Protein AF-A0A6P0TGD3-F1 (afdb_monomer_lite)

Foldseek 3Di:
DAAQDKKFFPDFDDPDPVDPDTAGIWGFHHFDADPVPRDGAKTKTFGADPVVRDTDADPVRHRDIDIDGPVRIDD

Secondary structure (DSSP, 8-state):
--TT-EEEEEEEE-S-TTS---EEEEEEEEEEEETTTTEEEEEEEEEEETTTTEE---TTS----EEEETTTEE-

Sequence (75 aa):
MREGDCVYFKQPFQPNPAIPKTYQQGIIAAIVTSESTDRVTDVIVRLYDPNRDAIHVDEDGSSALYSFQRDELDW

Structure (mmCIF, N/CA/C/O backbone):
data_AF-A0A6P0TGD3-F1
#
_entry.id   AF-A0A6P0TGD3-F1
#
loop_
_atom_site.group_PDB
_atom_site.id
_atom_site.type_symbol
_atom_site.label_atom_id
_atom_site.label_alt_id
_atom_site.label_comp_id
_atom_site.label_asym_id
_atom_site.label_entity_id
_atom_site.label_seq_id
_atom_site.pdbx_PDB_ins_code
_atom_site.Cartn_x
_atom_site.Cartn_y
_atom_site.Cartn_z
_atom_site.occupancy
_atom_site.B_iso_or_equiv
_atom_site.auth_seq_id
_atom_site.auth_comp_id
_atom_site.auth_asym_id
_atom_site.auth_atom_id
_atom_site.pdbx_PDB_model_num
ATOM 1 N N . MET A 1 1 ? 7.022 -11.061 -3.689 1.00 82.38 1 MET A N 1
ATOM 2 C CA . MET A 1 1 ? 6.587 -9.742 -4.176 1.00 82.38 1 MET A CA 1
ATOM 3 C C . MET A 1 1 ? 6.077 -9.881 -5.597 1.00 82.38 1 MET A C 1
ATOM 5 O O . MET A 1 1 ? 6.861 -10.097 -6.514 1.00 82.38 1 MET A O 1
ATOM 9 N N . ARG A 1 2 ? 4.760 -9.817 -5.734 1.00 89.62 2 ARG A N 1
ATOM 10 C CA . ARG A 1 2 ? 3.944 -9.856 -6.954 1.00 89.62 2 ARG A CA 1
ATOM 11 C C . ARG A 1 2 ? 2.598 -9.219 -6.599 1.00 89.62 2 ARG A C 1
ATOM 13 O O . ARG A 1 2 ? 2.310 -9.013 -5.420 1.00 89.62 2 ARG A O 1
ATOM 20 N N . GLU A 1 3 ? 1.765 -8.965 -7.592 1.00 93.81 3 GLU A N 1
ATOM 21 C CA . GLU A 1 3 ? 0.369 -8.581 -7.367 1.00 93.81 3 GLU A CA 1
ATOM 22 C C . GLU A 1 3 ? -0.352 -9.614 -6.482 1.00 93.81 3 GLU A C 1
ATOM 24 O O . GLU A 1 3 ? -0.137 -10.823 -6.609 1.00 93.81 3 GLU A O 1
ATOM 29 N N . GLY A 1 4 ? -1.165 -9.130 -5.542 1.00 93.94 4 GLY A N 1
ATOM 30 C CA . GLY A 1 4 ? -1.860 -9.949 -4.545 1.00 93.94 4 GLY A CA 1
ATOM 31 C C . GLY A 1 4 ? -1.053 -10.321 -3.292 1.00 93.94 4 GLY A C 1
ATOM 32 O O . GLY A 1 4 ? -1.663 -10.765 -2.321 1.00 93.94 4 GLY A O 1
ATOM 33 N N . ASP A 1 5 ? 0.272 -10.123 -3.249 1.00 95.06 5 ASP A N 1
ATOM 34 C CA . ASP A 1 5 ? 1.021 -10.253 -1.988 1.00 95.06 5 ASP A CA 1
ATOM 35 C C . ASP A 1 5 ? 0.653 -9.094 -1.026 1.00 95.06 5 ASP A C 1
ATOM 37 O O . ASP A 1 5 ? 0.401 -7.964 -1.458 1.00 95.06 5 ASP A O 1
ATOM 41 N N . CYS A 1 6 ? 0.657 -9.357 0.286 1.00 95.06 6 CYS A N 1
ATOM 42 C CA . CYS A 1 6 ? 0.562 -8.319 1.320 1.00 95.06 6 CYS A CA 1
ATOM 43 C C . CYS A 1 6 ? 1.947 -7.707 1.592 1.00 95.06 6 CYS A C 1
ATOM 45 O O . CYS A 1 6 ? 2.949 -8.424 1.584 1.00 95.06 6 CYS A O 1
ATOM 47 N N . VAL A 1 7 ? 1.999 -6.401 1.857 1.00 95.50 7 VAL A N 1
ATOM 48 C CA . VAL A 1 7 ? 3.207 -5.651 2.241 1.00 95.50 7 VAL A CA 1
ATOM 49 C C . VAL A 1 7 ? 2.935 -4.766 3.450 1.00 95.50 7 VAL A C 1
ATOM 51 O O . VAL A 1 7 ? 1.837 -4.224 3.591 1.00 95.5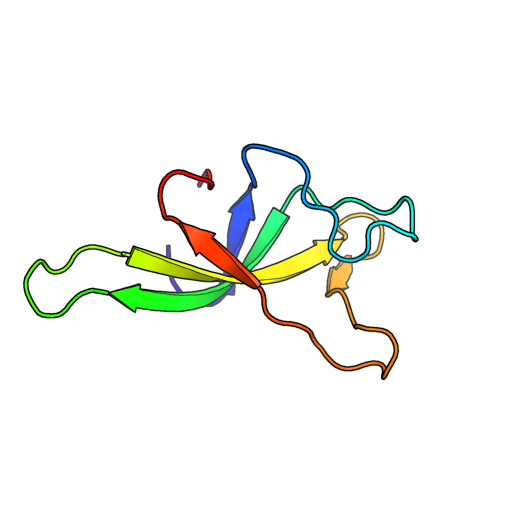0 7 VAL A O 1
ATOM 54 N N . TYR A 1 8 ? 3.948 -4.594 4.296 1.00 96.69 8 TYR A N 1
ATOM 55 C CA . TYR A 1 8 ? 3.899 -3.724 5.470 1.00 96.69 8 TYR A CA 1
ATOM 56 C C . TYR A 1 8 ? 4.520 -2.360 5.166 1.00 96.69 8 TYR A C 1
ATOM 58 O O . TYR A 1 8 ? 5.451 -2.255 4.367 1.00 96.69 8 TYR A O 1
ATOM 66 N N . PHE A 1 9 ? 4.007 -1.311 5.805 1.00 96.62 9 PHE A N 1
ATOM 67 C CA . PHE A 1 9 ? 4.516 0.055 5.682 1.00 96.62 9 PHE A CA 1
ATOM 68 C C . PHE A 1 9 ? 5.443 0.360 6.863 1.00 96.62 9 PHE A C 1
ATOM 70 O O . PHE A 1 9 ? 5.044 0.185 8.017 1.00 96.62 9 PHE A O 1
ATOM 77 N N . LYS A 1 10 ? 6.653 0.876 6.606 1.00 97.12 10 LYS A N 1
ATOM 78 C CA . LYS A 1 10 ? 7.622 1.227 7.670 1.00 97.12 10 LYS A CA 1
ATOM 79 C C . LYS A 1 10 ? 7.143 2.340 8.596 1.00 97.12 10 LYS A C 1
ATOM 81 O O . LYS A 1 10 ? 7.651 2.486 9.706 1.00 97.12 10 LYS A O 1
ATOM 86 N N . GLN A 1 11 ? 6.176 3.131 8.141 1.00 95.31 11 GLN A N 1
ATOM 87 C CA . GLN A 1 11 ? 5.468 4.127 8.936 1.00 95.31 11 GLN A CA 1
ATOM 88 C C . GLN A 1 11 ? 3.958 3.991 8.681 1.00 95.31 11 GLN A C 1
ATOM 90 O O . GLN A 1 11 ? 3.567 3.694 7.550 1.00 95.31 11 GLN A O 1
ATOM 95 N N . PRO A 1 12 ? 3.085 4.200 9.687 1.00 95.12 12 PRO A N 1
ATOM 96 C CA . PRO A 1 12 ? 1.641 4.136 9.483 1.00 95.12 12 PRO A CA 1
ATOM 97 C C . PRO A 1 12 ? 1.168 5.209 8.494 1.00 95.12 12 PRO A C 1
ATOM 99 O O . PRO A 1 12 ? 1.338 6.402 8.735 1.00 95.12 12 PRO A O 1
ATOM 102 N N . PHE A 1 13 ? 0.534 4.790 7.401 1.00 96.06 13 PHE A N 1
ATOM 103 C CA . PHE A 1 13 ? 0.053 5.688 6.356 1.00 96.06 13 PHE A CA 1
ATOM 104 C C . PHE A 1 13 ? -1.349 6.221 6.678 1.00 96.06 13 PHE A C 1
ATOM 106 O O . PHE A 1 13 ? -2.242 5.447 7.034 1.00 96.06 13 PHE A O 1
ATOM 113 N N . GLN A 1 14 ? -1.560 7.532 6.529 1.00 95.12 14 GLN A N 1
ATOM 114 C CA . GLN A 1 14 ? -2.846 8.202 6.750 1.00 95.12 14 GLN A CA 1
ATOM 115 C C . GLN A 1 14 ? -3.359 8.808 5.426 1.00 95.12 14 GLN A C 1
ATOM 117 O O . GLN A 1 14 ? -2.886 9.873 5.034 1.00 95.12 14 GLN A O 1
ATOM 122 N N . PRO A 1 15 ? -4.322 8.173 4.728 1.00 92.50 15 PRO A N 1
ATOM 123 C CA . PRO A 1 15 ? -4.774 8.627 3.406 1.00 92.50 15 PRO A CA 1
ATOM 124 C C . PRO A 1 15 ? -5.554 9.949 3.430 1.00 92.50 15 PRO A C 1
ATOM 126 O O . PRO A 1 15 ? -5.515 10.693 2.455 1.00 92.50 15 PRO A O 1
ATOM 129 N N . ASN A 1 16 ? -6.253 10.253 4.530 1.00 90.38 16 ASN A N 1
ATOM 130 C CA . ASN A 1 16 ? -6.947 11.524 4.732 1.00 90.38 16 ASN A CA 1
ATOM 131 C C . ASN A 1 16 ? -6.521 12.134 6.086 1.00 90.38 16 ASN A C 1
ATOM 133 O O . ASN A 1 16 ? -6.892 11.588 7.129 1.00 90.38 16 ASN A O 1
ATOM 137 N N . PRO A 1 17 ? -5.784 13.264 6.106 1.00 90.00 17 PRO A N 1
ATOM 138 C CA . PRO A 1 17 ? -5.348 13.928 7.338 1.00 90.00 17 PRO A CA 1
ATOM 139 C C . PRO A 1 17 ? -6.477 14.348 8.296 1.00 90.00 17 PRO A C 1
ATOM 141 O O . PRO A 1 17 ? -6.245 14.437 9.501 1.00 90.00 17 PRO A O 1
ATOM 144 N N . ALA A 1 18 ? -7.695 14.588 7.794 1.00 91.31 18 ALA A N 1
ATOM 145 C CA . ALA A 1 18 ? -8.854 14.957 8.612 1.00 91.31 18 ALA A CA 1
ATOM 146 C C . ALA A 1 18 ? -9.500 13.759 9.337 1.00 91.31 18 ALA A C 1
ATOM 148 O O . ALA A 1 18 ? -10.265 13.953 10.283 1.00 91.31 18 ALA A O 1
ATOM 149 N N . ILE A 1 19 ? -9.196 12.525 8.921 1.00 86.88 19 ILE A N 1
ATOM 150 C CA . ILE A 1 19 ? -9.732 11.294 9.512 1.00 86.88 19 ILE A CA 1
ATOM 151 C C . ILE A 1 19 ? -8.592 10.585 10.258 1.00 86.88 19 ILE A C 1
ATOM 153 O O . ILE A 1 19 ? -7.622 10.187 9.615 1.00 86.88 19 ILE A O 1
ATOM 157 N N . PRO A 1 20 ? -8.681 10.342 11.580 1.00 89.94 20 PRO A N 1
ATOM 158 C CA . PRO A 1 20 ? -7.595 9.753 12.376 1.00 89.94 20 PRO A CA 1
ATOM 159 C C . PRO A 1 20 ? -7.431 8.231 12.166 1.00 89.94 20 PRO A C 1
ATOM 161 O O . PRO A 1 20 ? -7.133 7.493 13.105 1.00 89.94 20 PRO A O 1
ATOM 164 N N . LYS A 1 21 ? -7.653 7.733 10.941 1.00 91.00 21 LYS A N 1
ATOM 165 C CA . LYS A 1 21 ? -7.464 6.329 10.566 1.00 91.00 21 LYS A CA 1
ATOM 166 C C . LYS A 1 21 ? -6.149 6.162 9.812 1.00 91.00 21 LYS A C 1
ATOM 168 O O . LYS A 1 21 ? -5.995 6.670 8.704 1.00 91.00 21 LYS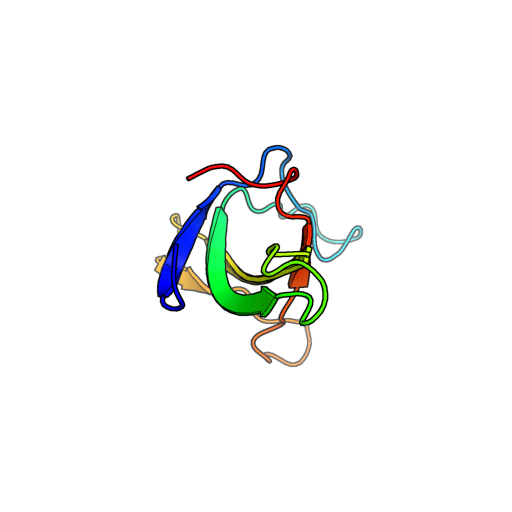 A O 1
ATOM 173 N N . THR A 1 22 ? -5.244 5.384 10.392 1.00 95.19 22 THR A N 1
ATOM 174 C CA . THR A 1 22 ? -3.999 4.952 9.752 1.00 95.19 22 THR A CA 1
ATOM 175 C C . THR A 1 22 ? -4.086 3.500 9.282 1.00 95.19 22 THR A C 1
ATOM 177 O O . THR A 1 22 ? -4.944 2.730 9.721 1.00 95.19 22 THR A O 1
ATOM 180 N N . TYR A 1 23 ? -3.180 3.128 8.383 1.00 95.88 23 TYR A N 1
ATOM 181 C CA . TYR A 1 23 ? -2.979 1.773 7.879 1.00 95.88 23 TYR A CA 1
ATOM 182 C C . TYR A 1 23 ? -1.506 1.391 8.049 1.00 95.88 23 TYR A C 1
ATOM 184 O O . TYR A 1 23 ? -0.629 2.241 7.920 1.00 95.88 23 TYR A O 1
ATOM 192 N N . GLN A 1 24 ? -1.227 0.120 8.340 1.00 96.81 24 GLN A N 1
ATOM 193 C CA . GLN A 1 24 ? 0.142 -0.408 8.496 1.00 96.81 24 GLN A CA 1
ATOM 194 C C . GLN A 1 24 ? 0.521 -1.419 7.404 1.00 96.81 24 GLN A C 1
ATOM 196 O O . GLN A 1 24 ? 1.654 -1.893 7.374 1.00 96.81 24 GLN A O 1
ATOM 201 N N . GLN A 1 25 ? -0.423 -1.771 6.529 1.00 96.25 25 GLN A N 1
ATOM 202 C CA . GLN A 1 25 ? -0.234 -2.754 5.470 1.00 96.25 25 GLN A CA 1
ATOM 203 C C . GLN A 1 25 ? -1.185 -2.506 4.292 1.00 96.25 25 GLN A C 1
ATOM 205 O O . GLN A 1 25 ? -2.225 -1.847 4.425 1.00 96.25 25 GLN A O 1
ATOM 210 N N . GLY A 1 26 ? -0.845 -3.078 3.142 1.00 96.19 26 GLY A N 1
ATOM 211 C CA . GLY A 1 26 ? -1.654 -3.048 1.930 1.00 96.19 26 GLY A CA 1
ATOM 212 C C . GLY A 1 26 ? -1.422 -4.277 1.059 1.00 96.19 26 GLY A C 1
ATOM 213 O O . GLY A 1 26 ? -0.451 -5.008 1.237 1.00 96.19 26 GLY A O 1
ATOM 214 N N . ILE A 1 27 ? -2.321 -4.500 0.105 1.00 96.38 27 ILE A N 1
ATOM 215 C CA . ILE A 1 27 ? -2.181 -5.543 -0.916 1.00 96.38 27 ILE A CA 1
ATOM 216 C C . ILE A 1 27 ? -1.617 -4.905 -2.184 1.00 96.38 27 ILE A C 1
ATOM 218 O O . ILE A 1 27 ? -2.135 -3.880 -2.638 1.00 96.38 27 ILE A O 1
ATOM 222 N N . ILE A 1 28 ? -0.576 -5.505 -2.766 1.00 96.25 28 ILE A N 1
ATOM 223 C CA . ILE A 1 28 ? 0.015 -5.038 -4.027 1.00 96.25 28 ILE A CA 1
ATOM 224 C C . ILE A 1 28 ? -1.017 -5.169 -5.152 1.00 96.25 28 ILE A C 1
ATOM 226 O O . ILE A 1 28 ? -1.502 -6.264 -5.440 1.00 96.25 28 ILE A O 1
ATOM 230 N N . ALA A 1 29 ? -1.314 -4.049 -5.804 1.00 96.25 29 ALA A N 1
ATOM 231 C CA . ALA A 1 29 ? -2.167 -3.956 -6.982 1.00 96.25 29 ALA A CA 1
ATOM 232 C C . ALA A 1 29 ? -1.364 -3.904 -8.293 1.00 96.25 29 ALA A C 1
ATOM 234 O O . ALA A 1 29 ? -1.867 -4.382 -9.301 1.00 96.25 29 ALA A O 1
ATOM 235 N N . ALA A 1 30 ? -0.147 -3.343 -8.276 1.00 95.31 30 ALA A N 1
ATOM 236 C CA . ALA A 1 30 ? 0.811 -3.375 -9.386 1.00 95.31 30 ALA A CA 1
ATOM 237 C C . ALA A 1 30 ? 2.245 -3.114 -8.884 1.00 95.31 30 ALA A C 1
ATOM 239 O O . ALA A 1 30 ? 2.445 -2.540 -7.810 1.00 95.31 30 ALA A O 1
ATOM 240 N N . ILE A 1 31 ? 3.249 -3.495 -9.677 1.00 94.12 31 ILE A N 1
ATOM 241 C CA . ILE A 1 31 ? 4.670 -3.203 -9.426 1.00 94.12 31 ILE A CA 1
ATOM 242 C C . ILE A 1 31 ? 5.228 -2.468 -10.646 1.00 94.12 31 ILE A C 1
ATOM 244 O O . ILE A 1 31 ? 5.128 -2.973 -11.761 1.00 94.12 31 ILE A O 1
ATOM 248 N N . VAL A 1 32 ? 5.823 -1.291 -10.445 1.00 92.56 32 VAL A N 1
ATOM 249 C CA . VAL A 1 32 ? 6.375 -0.463 -11.526 1.00 92.56 32 VAL A CA 1
ATOM 250 C C . VAL A 1 32 ? 7.894 -0.611 -11.561 1.00 92.56 32 VAL A C 1
ATOM 252 O O . VAL A 1 32 ? 8.594 -0.231 -10.620 1.00 92.56 32 VAL A O 1
ATOM 255 N N . THR A 1 33 ? 8.415 -1.154 -12.658 1.00 90.38 33 THR A N 1
ATOM 256 C CA . THR A 1 33 ? 9.853 -1.349 -12.897 1.00 90.38 33 THR A CA 1
ATOM 257 C C . THR A 1 33 ? 10.389 -0.376 -13.941 1.00 90.38 33 THR A C 1
ATOM 259 O O . THR A 1 33 ? 9.752 -0.144 -14.964 1.00 90.38 33 THR A O 1
ATOM 262 N N . SER A 1 34 ? 11.589 0.158 -13.716 1.00 84.62 34 SER A N 1
ATOM 263 C CA . SER A 1 34 ? 12.278 1.017 -14.683 1.00 84.62 34 SER A CA 1
ATOM 264 C C . SER A 1 34 ? 12.990 0.182 -15.755 1.00 84.62 34 SER A C 1
ATOM 266 O O . SER A 1 34 ? 13.949 -0.525 -15.444 1.00 84.62 34 SER A O 1
ATOM 268 N N . GLU A 1 35 ? 12.564 0.308 -17.018 1.00 79.75 35 GLU A N 1
ATOM 269 C CA . GLU A 1 35 ? 13.102 -0.433 -18.182 1.00 79.75 35 GLU A CA 1
ATOM 270 C C . GLU A 1 35 ? 14.623 -0.295 -18.382 1.00 79.75 35 GLU A C 1
ATOM 272 O O . GLU A 1 35 ? 15.246 -1.130 -19.029 1.00 79.75 35 GLU A O 1
ATOM 277 N N . SER A 1 36 ? 15.246 0.759 -17.844 1.00 83.94 36 SER A N 1
ATOM 278 C CA . SER A 1 36 ? 16.690 0.996 -17.972 1.00 83.94 36 SER A CA 1
ATOM 279 C C . SER A 1 36 ? 17.534 0.336 -16.877 1.00 83.94 36 SER A C 1
ATOM 281 O O . SER A 1 36 ? 18.763 0.411 -16.935 1.00 83.94 36 SER A O 1
ATOM 283 N N . THR A 1 37 ? 16.912 -0.273 -15.859 1.00 78.88 37 THR A N 1
ATOM 284 C CA . THR A 1 37 ? 17.623 -0.830 -14.690 1.00 78.88 37 THR A CA 1
ATOM 285 C C . THR A 1 37 ? 17.029 -2.116 -14.102 1.00 78.88 37 THR A C 1
ATOM 287 O O . THR A 1 37 ? 17.627 -2.657 -13.171 1.00 78.88 37 THR A O 1
ATOM 290 N N . ASP A 1 38 ? 15.862 -2.571 -14.572 1.00 77.19 38 ASP A N 1
ATOM 291 C CA . ASP A 1 38 ? 15.039 -3.652 -13.989 1.00 77.19 38 ASP A CA 1
ATOM 292 C C . ASP A 1 38 ? 14.698 -3.466 -12.493 1.00 77.19 38 ASP A C 1
ATOM 294 O O . ASP A 1 38 ? 14.272 -4.392 -11.798 1.00 77.19 38 ASP A O 1
ATOM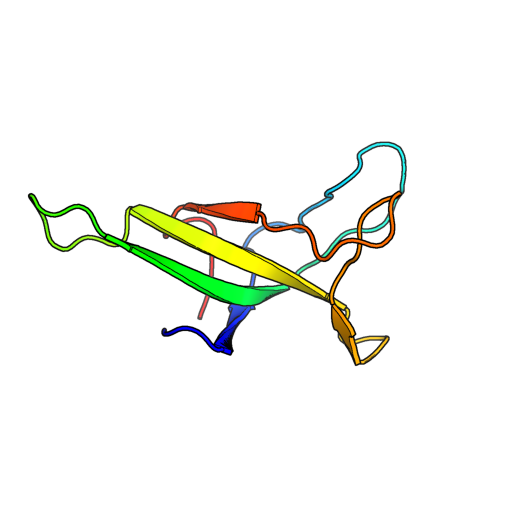 298 N N . ARG A 1 39 ? 14.857 -2.246 -11.961 1.00 83.50 39 ARG A N 1
ATOM 299 C CA . ARG A 1 39 ? 14.560 -1.931 -10.559 1.00 83.50 39 ARG A CA 1
ATOM 300 C C . ARG A 1 39 ? 13.097 -1.564 -10.386 1.00 83.50 39 ARG A C 1
ATOM 302 O O . ARG A 1 39 ? 12.580 -0.693 -11.088 1.00 83.50 39 ARG A O 1
ATOM 309 N N . VAL A 1 40 ? 12.463 -2.168 -9.379 1.00 81.50 40 VAL A N 1
ATOM 310 C CA . VAL A 1 40 ? 11.200 -1.667 -8.825 1.00 81.50 40 VAL A CA 1
ATOM 311 C C . VAL A 1 40 ? 11.431 -0.236 -8.351 1.00 81.50 40 VAL A C 1
ATOM 313 O O . VAL A 1 40 ? 12.284 0.004 -7.497 1.00 81.50 40 VAL A O 1
ATOM 316 N N . THR A 1 41 ? 10.700 0.694 -8.952 1.00 86.12 41 THR A N 1
ATOM 317 C CA . THR A 1 41 ? 10.737 2.127 -8.636 1.00 86.12 41 THR A CA 1
ATOM 318 C C . THR A 1 41 ? 9.583 2.452 -7.692 1.00 86.12 41 THR A C 1
ATOM 320 O O . THR A 1 41 ? 9.808 2.934 -6.584 1.00 86.12 41 THR A O 1
ATOM 323 N N . ASP A 1 42 ? 8.376 2.038 -8.082 1.00 93.00 42 ASP A N 1
ATOM 324 C CA . ASP A 1 42 ? 7.129 2.275 -7.360 1.00 93.00 42 ASP A CA 1
ATOM 325 C C . ASP A 1 42 ? 6.339 0.974 -7.166 1.00 93.00 42 ASP A C 1
ATOM 327 O O . ASP A 1 42 ? 6.405 0.033 -7.965 1.00 93.00 42 ASP A O 1
ATOM 331 N N . VAL A 1 43 ? 5.559 0.933 -6.091 1.00 95.31 43 VAL A N 1
ATOM 332 C CA . VAL A 1 43 ? 4.687 -0.180 -5.716 1.00 95.31 43 VAL A CA 1
ATOM 333 C C . VAL A 1 43 ? 3.295 0.385 -5.485 1.00 95.31 43 VAL A C 1
ATOM 335 O O . VAL A 1 43 ? 3.078 1.155 -4.551 1.00 95.31 43 VAL A O 1
ATOM 338 N N . ILE A 1 44 ? 2.345 -0.006 -6.331 1.00 96.44 44 ILE A N 1
ATOM 339 C CA . ILE A 1 44 ? 0.961 0.449 -6.221 1.00 96.44 44 ILE A CA 1
ATOM 340 C C . ILE A 1 44 ? 0.223 -0.504 -5.289 1.00 96.44 44 ILE A C 1
ATOM 342 O O . ILE A 1 44 ? 0.154 -1.705 -5.561 1.00 96.44 44 ILE A O 1
ATOM 346 N N . VAL A 1 45 ? -0.354 0.012 -4.205 1.00 96.50 45 VAL A N 1
ATOM 347 C CA . VAL A 1 45 ? -1.068 -0.788 -3.200 1.00 96.50 45 VAL A CA 1
ATOM 348 C C . VAL A 1 45 ? -2.501 -0.310 -2.986 1.00 96.50 45 VAL A C 1
ATOM 350 O O . VAL A 1 45 ? -2.827 0.869 -3.140 1.00 96.50 45 VAL A O 1
ATOM 353 N N . ARG A 1 46 ? -3.350 -1.243 -2.554 1.00 96.81 46 ARG A N 1
ATOM 354 C CA . ARG A 1 46 ? -4.637 -0.971 -1.902 1.00 96.81 46 ARG A CA 1
ATOM 355 C C . ARG A 1 46 ? -4.438 -1.095 -0.396 1.00 96.81 46 ARG A C 1
ATOM 357 O O . ARG A 1 46 ? -3.963 -2.136 0.059 1.00 96.81 46 ARG A O 1
ATOM 364 N N . LEU A 1 47 ? -4.784 -0.069 0.382 1.00 96.69 47 LEU A N 1
ATOM 365 C CA . LEU A 1 47 ? -4.626 -0.134 1.842 1.00 96.69 47 LEU A CA 1
ATOM 366 C C . LEU A 1 47 ? -5.585 -1.177 2.429 1.00 96.69 47 LEU A C 1
ATOM 368 O O . LEU A 1 47 ? -6.745 -1.247 2.017 1.00 96.69 47 LEU A O 1
ATOM 372 N N . TYR A 1 48 ? -5.117 -1.960 3.398 1.00 95.62 48 TYR A N 1
ATOM 373 C CA . TYR A 1 48 ? -5.857 -3.097 3.946 1.00 95.62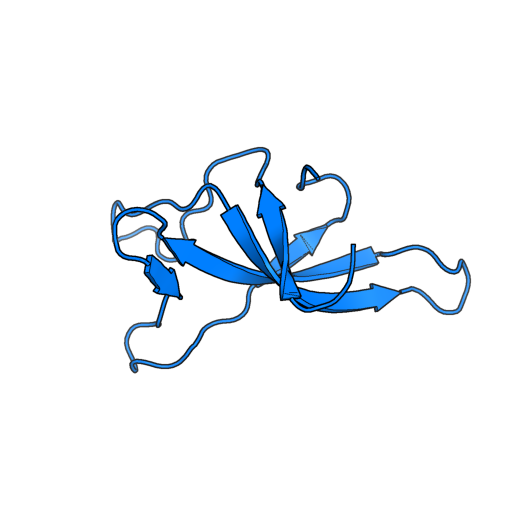 48 TYR A CA 1
ATOM 374 C C . TYR A 1 48 ? -6.022 -2.973 5.468 1.00 95.62 48 TYR A C 1
ATOM 376 O O . TYR A 1 48 ? -5.056 -2.746 6.196 1.00 95.62 48 TYR A O 1
ATOM 384 N N . ASP A 1 49 ? -7.261 -3.101 5.950 1.00 93.06 49 ASP A N 1
ATOM 385 C CA . ASP A 1 49 ? -7.636 -3.048 7.366 1.00 93.06 49 ASP A CA 1
ATOM 386 C C . ASP A 1 49 ? -7.888 -4.470 7.907 1.00 93.06 49 ASP A C 1
ATOM 388 O O . ASP A 1 49 ? -8.998 -4.994 7.756 1.00 93.06 49 ASP A O 1
ATOM 392 N N . PRO A 1 50 ? -6.896 -5.110 8.561 1.00 91.12 50 PRO A N 1
ATOM 393 C CA . PRO A 1 50 ? -7.035 -6.481 9.056 1.00 91.12 50 PRO A CA 1
ATOM 394 C C . PRO A 1 50 ? -8.068 -6.620 10.179 1.00 91.12 50 PRO A C 1
ATOM 396 O O . PRO A 1 50 ? -8.547 -7.718 10.434 1.00 91.12 50 PRO A O 1
ATOM 399 N N . ASN A 1 51 ? -8.454 -5.522 10.839 1.00 91.56 51 ASN A N 1
ATOM 400 C CA . ASN A 1 51 ? -9.478 -5.537 11.889 1.00 91.56 51 ASN A CA 1
ATOM 401 C C . ASN A 1 51 ? -10.898 -5.668 11.315 1.00 91.56 51 ASN A C 1
ATOM 403 O O . ASN A 1 51 ? -11.851 -5.867 12.067 1.00 91.56 51 ASN A O 1
ATOM 407 N N . ARG A 1 52 ? -11.048 -5.483 9.997 1.00 90.19 52 ARG A N 1
ATOM 408 C CA . ARG A 1 52 ? -12.327 -5.494 9.273 1.00 90.19 52 ARG A CA 1
ATOM 409 C C . ARG A 1 52 ? -12.350 -6.460 8.087 1.00 90.19 52 ARG A C 1
ATOM 411 O O . ARG A 1 52 ? -13.382 -6.533 7.432 1.00 90.19 52 ARG A O 1
ATOM 418 N N . ASP A 1 53 ? -11.231 -7.134 7.805 1.00 92.50 53 ASP A N 1
ATOM 419 C CA . ASP A 1 53 ? -10.999 -7.933 6.590 1.00 92.50 53 ASP A CA 1
ATOM 420 C C . ASP A 1 53 ? -11.403 -7.169 5.308 1.00 92.50 53 ASP A C 1
ATOM 422 O O . ASP A 1 53 ? -12.147 -7.651 4.455 1.00 92.50 53 ASP A O 1
ATOM 426 N N . ALA A 1 54 ? -10.986 -5.896 5.220 1.00 92.31 54 ALA A N 1
ATOM 427 C CA . ALA A 1 54 ? -11.504 -4.955 4.227 1.00 92.31 54 ALA A CA 1
ATOM 428 C C . ALA A 1 54 ? -10.426 -4.055 3.606 1.00 92.31 54 ALA A C 1
ATOM 430 O O . ALA A 1 54 ? -9.529 -3.551 4.284 1.00 92.31 54 ALA A O 1
ATOM 431 N N . ILE A 1 55 ? -10.569 -3.790 2.307 1.00 94.31 55 ILE A N 1
ATOM 432 C CA . ILE A 1 55 ? -9.800 -2.772 1.580 1.00 94.31 55 ILE A CA 1
ATOM 433 C C . ILE A 1 55 ? -10.365 -1.372 1.874 1.00 94.31 55 ILE A C 1
ATOM 435 O O . ILE A 1 55 ? -11.572 -1.200 2.046 1.00 94.31 55 ILE A O 1
ATOM 439 N N . HIS A 1 56 ? -9.496 -0.360 1.930 1.00 92.81 56 HIS A N 1
ATOM 440 C CA . HIS A 1 56 ? -9.912 1.041 2.012 1.00 92.81 56 HIS A CA 1
ATOM 441 C C . HIS A 1 56 ? -10.652 1.478 0.746 1.00 92.81 56 HIS A C 1
ATOM 443 O O . HIS A 1 56 ? -10.122 1.363 -0.359 1.00 92.81 56 HIS A O 1
ATOM 449 N N . VAL A 1 57 ? -11.836 2.056 0.938 1.00 91.31 57 VAL A N 1
ATOM 450 C CA . V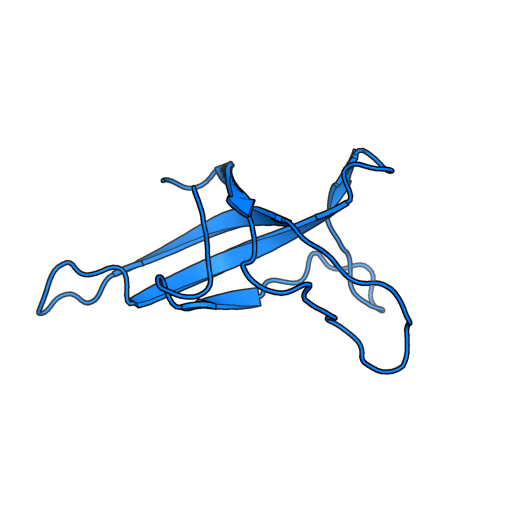AL A 1 57 ? -12.489 2.901 -0.064 1.00 91.31 57 VAL A CA 1
ATOM 451 C C . VAL A 1 57 ? -12.437 4.373 0.335 1.00 91.31 57 VAL A C 1
ATOM 453 O O . VAL A 1 57 ? -12.468 4.680 1.531 1.00 91.31 57 VAL A O 1
ATOM 456 N N . ASP A 1 58 ? -12.335 5.250 -0.659 1.00 87.00 58 ASP A N 1
ATOM 457 C CA . ASP A 1 58 ? -12.380 6.708 -0.519 1.00 87.00 58 ASP A CA 1
ATOM 458 C C . ASP A 1 58 ? -13.801 7.236 -0.223 1.00 87.00 58 ASP A C 1
ATOM 460 O O . ASP A 1 58 ? -14.726 6.475 0.074 1.00 87.00 58 ASP A O 1
ATOM 464 N N . GLU A 1 59 ? -13.963 8.561 -0.241 1.00 84.81 59 GLU A N 1
ATOM 465 C CA . GLU A 1 59 ? -15.215 9.249 0.107 1.00 84.81 59 GLU A CA 1
ATOM 466 C C . GLU A 1 59 ? -16.341 9.009 -0.917 1.00 84.81 59 GLU A C 1
ATOM 468 O O . GLU A 1 59 ? -17.512 9.035 -0.539 1.00 84.81 59 GLU A O 1
ATOM 473 N N . ASP A 1 60 ? -15.996 8.672 -2.167 1.00 88.25 60 ASP A N 1
ATOM 474 C CA . ASP A 1 60 ? -16.934 8.252 -3.219 1.00 88.25 60 ASP A CA 1
ATOM 475 C C . ASP A 1 60 ? -17.196 6.728 -3.205 1.00 88.25 60 ASP A C 1
ATOM 477 O O . ASP A 1 60 ? -17.957 6.203 -4.023 1.00 88.25 60 ASP A O 1
ATOM 481 N N . GLY A 1 61 ? -16.575 5.986 -2.279 1.00 85.50 61 GLY A N 1
ATOM 482 C CA . GLY A 1 61 ? -16.695 4.531 -2.169 1.00 85.50 61 GLY A CA 1
ATOM 483 C C . GLY A 1 61 ? -15.841 3.744 -3.172 1.00 85.50 61 GLY A C 1
ATOM 484 O O . GLY A 1 61 ? -16.030 2.533 -3.312 1.00 85.50 61 GLY A O 1
ATOM 485 N N . SER A 1 62 ? -14.890 4.390 -3.850 1.00 87.94 62 SER A N 1
ATOM 486 C CA . SER A 1 62 ? -13.979 3.752 -4.804 1.00 87.94 62 SER A CA 1
ATOM 487 C C . SER A 1 62 ? -12.739 3.169 -4.117 1.00 87.94 62 SER A C 1
ATOM 489 O O . SER A 1 62 ? -12.270 3.659 -3.094 1.00 87.94 62 SER A O 1
ATOM 491 N N . SER A 1 63 ? -12.189 2.081 -4.667 1.00 85.56 63 SER A N 1
ATOM 492 C CA . SER A 1 63 ? -10.971 1.440 -4.142 1.00 85.56 63 SER A CA 1
ATOM 493 C C . SER A 1 63 ? -9.729 2.256 -4.511 1.00 85.56 63 SER A C 1
ATOM 495 O O . SER A 1 63 ? -9.071 1.957 -5.513 1.00 85.56 63 SER A O 1
ATOM 497 N N . ALA A 1 64 ? -9.390 3.243 -3.686 1.00 88.06 64 ALA A N 1
ATOM 498 C CA . ALA A 1 64 ? -8.211 4.081 -3.863 1.00 88.06 64 ALA A CA 1
ATOM 499 C C . ALA A 1 64 ? -6.900 3.274 -3.988 1.00 88.06 64 ALA A C 1
ATOM 501 O O . ALA A 1 64 ? -6.719 2.210 -3.383 1.00 88.06 64 ALA A O 1
ATOM 502 N N . LEU A 1 65 ? -5.976 3.809 -4.791 1.00 94.50 65 LEU A N 1
ATOM 503 C CA . LEU A 1 65 ? -4.646 3.259 -5.051 1.00 94.50 65 LEU A CA 1
ATOM 504 C C . LEU A 1 65 ? -3.585 4.268 -4.616 1.00 94.50 65 LEU A C 1
ATOM 506 O O . LEU A 1 65 ? -3.714 5.460 -4.890 1.00 94.50 65 LEU A O 1
ATOM 510 N N . TYR A 1 66 ? -2.525 3.778 -3.980 1.00 95.38 66 TYR A N 1
ATOM 511 C CA . TYR A 1 66 ? -1.438 4.600 -3.448 1.00 95.38 66 TYR A CA 1
ATOM 512 C C . TYR A 1 66 ? -0.098 4.059 -3.939 1.00 95.38 66 TYR A C 1
ATOM 514 O O . TYR A 1 66 ? 0.093 2.842 -3.958 1.00 95.38 66 TYR A O 1
ATOM 522 N N . SER A 1 67 ? 0.810 4.951 -4.337 1.00 95.62 67 SER A N 1
ATOM 523 C CA . SER A 1 67 ? 2.189 4.589 -4.681 1.00 95.62 67 SER A CA 1
ATOM 524 C C . SER A 1 67 ? 3.081 4.694 -3.452 1.00 95.62 67 SER A C 1
ATOM 526 O O . SER A 1 67 ? 2.962 5.660 -2.699 1.00 95.62 67 SER A O 1
ATOM 528 N N . PHE A 1 68 ? 3.975 3.725 -3.286 1.00 95.38 68 PHE A N 1
ATOM 529 C CA . PHE A 1 68 ? 5.057 3.735 -2.303 1.00 95.38 68 PHE A CA 1
ATOM 530 C C . PHE A 1 68 ? 6.373 3.369 -2.992 1.00 95.38 68 PHE A C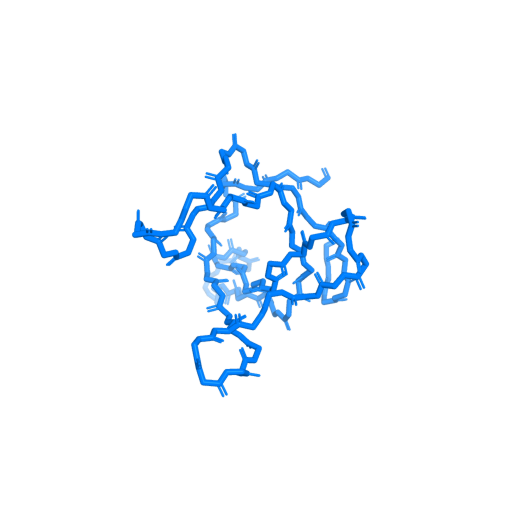 1
ATOM 532 O O . PHE A 1 68 ? 6.401 2.492 -3.863 1.00 95.38 68 PHE A O 1
ATOM 539 N N . GLN A 1 69 ? 7.473 3.989 -2.575 1.00 93.69 69 GLN A N 1
ATOM 540 C CA . GLN A 1 69 ? 8.816 3.631 -3.030 1.00 93.69 69 GLN A CA 1
ATOM 541 C C . GLN A 1 69 ? 9.242 2.280 -2.435 1.00 93.69 69 GLN A C 1
ATOM 543 O O . GLN A 1 69 ? 8.816 1.892 -1.341 1.00 93.69 69 GLN A O 1
ATOM 548 N N . ARG A 1 70 ? 10.110 1.525 -3.129 1.00 89.75 70 ARG A N 1
ATOM 549 C CA . ARG A 1 70 ? 10.541 0.189 -2.657 1.00 89.75 70 ARG A CA 1
ATOM 550 C C . ARG A 1 70 ? 11.485 0.224 -1.444 1.00 89.75 70 ARG A C 1
ATOM 552 O O . ARG A 1 70 ? 11.883 -0.830 -0.974 1.00 89.75 70 ARG A O 1
ATOM 559 N N . ASP A 1 71 ? 11.810 1.367 -0.859 1.00 92.81 71 ASP A N 1
ATOM 560 C CA . ASP A 1 71 ? 12.432 1.450 0.467 1.00 92.81 71 ASP A CA 1
ATOM 561 C C . ASP A 1 71 ? 11.474 1.888 1.591 1.00 92.81 71 ASP A C 1
ATOM 563 O O . ASP A 1 71 ? 11.840 1.744 2.756 1.00 92.81 71 ASP A O 1
ATOM 567 N N . GLU A 1 72 ? 10.222 2.259 1.300 1.00 94.94 72 GLU A N 1
ATOM 568 C CA . GLU A 1 72 ? 9.186 2.573 2.310 1.00 94.94 72 GLU A CA 1
ATOM 569 C C . GLU A 1 72 ? 8.466 1.330 2.877 1.00 94.94 72 GLU A C 1
ATOM 571 O O . GLU A 1 72 ? 7.772 1.413 3.895 1.00 94.94 72 GLU A O 1
ATOM 576 N N . LEU A 1 73 ? 8.641 0.167 2.240 1.00 94.12 73 LEU A N 1
ATOM 577 C CA . LEU A 1 73 ? 7.913 -1.074 2.539 1.00 94.12 73 LEU A CA 1
ATOM 578 C C . LEU A 1 73 ? 8.805 -2.180 3.136 1.00 94.12 73 LEU A C 1
ATOM 580 O O . LEU A 1 73 ? 10.015 -2.223 2.886 1.00 94.12 73 LEU A O 1
ATOM 584 N N . ASP A 1 74 ? 8.173 -3.118 3.844 1.00 92.19 74 ASP A N 1
ATOM 585 C CA . ASP A 1 74 ? 8.734 -4.394 4.317 1.00 92.19 74 ASP A CA 1
ATOM 586 C C . ASP A 1 74 ? 7.915 -5.597 3.784 1.00 92.19 74 ASP A C 1
ATOM 588 O O . ASP A 1 74 ? 6.714 -5.477 3.514 1.00 92.19 74 ASP A O 1
ATOM 592 N N . TRP A 1 75 ? 8.575 -6.752 3.605 1.00 73.19 75 TRP A N 1
ATOM 593 C CA . TRP A 1 75 ? 8.046 -8.027 3.073 1.00 73.19 75 TRP A CA 1
ATOM 594 C C . TRP A 1 75 ? 8.987 -9.197 3.422 1.00 73.19 75 TRP A C 1
ATOM 596 O O . TRP A 1 75 ? 10.120 -8.910 3.872 1.00 73.19 75 TRP A O 1
#

Radius of gyration: 12.7 Å; chains: 1; bounding box: 35×25×31 Å

pLDDT: mean 91.53, std 5.24, range [73.19, 97.12]